Protein AF-A0A5D0I8P6-F1 (afdb_monomer_lite)

InterPro domains:
  IPR019062 Restriction endonuclease, type II, HpaII [PF09561] (1-98)

Radius of gyration: 14.67 Å; chains: 1; bounding box: 32×38×34 Å

Sequence (98 aa):
WSEIYALFKLLGDKQLFLGNKDIEKLEGLVYPIIKILRSENNGNFEYSIQDEIILISGNEEILKIPISEFKDKALFLLNAIKKNKERTFSIPEIEDFM

Organism: NCBI:txid1912246

Secondary structure (DSSP, 8-state):
-HHHHHHHHHHHH-EEEEE-TTS-EEEEEEEE--EEEEEETTEEEEEEEETTEEEEESSSS-EEEEHHHHHHHHHHHHHHHHH--SSS---HHHHTT-

Foldseek 3Di:
DVVLLVVLVCLLVQKDFDADPVRDTDPPDIDGHQWDWDDDPVWIWIWGDDPQWTWIDTDPDIDIDGSVVSVVVSVVVVVVVVPDPDPDDDDVVSVVVD

pLDDT: mean 93.29, std 5.12, range [70.38, 98.44]

Structure (mmCIF, N/CA/C/O backbone):
data_AF-A0A5D0I8P6-F1
#
_entry.id   AF-A0A5D0I8P6-F1
#
loop_
_atom_site.group_PDB
_atom_site.id
_atom_site.type_symbol
_atom_site.label_atom_id
_atom_site.label_alt_id
_atom_site.label_comp_id
_atom_site.label_asym_id
_atom_site.label_entity_id
_atom_site.label_seq_id
_atom_site.pdbx_PDB_ins_code
_atom_site.Cartn_x
_atom_site.Cartn_y
_atom_site.Cartn_z
_atom_site.occupancy
_atom_site.B_iso_or_equiv
_atom_site.auth_seq_id
_atom_site.auth_comp_id
_atom_site.auth_asym_id
_atom_site.auth_atom_id
_atom_site.pdbx_PDB_model_num
ATOM 1 N N . TRP A 1 1 ? 12.364 0.585 -4.770 1.00 94.31 1 TRP A N 1
ATOM 2 C CA . TRP A 1 1 ? 11.016 0.562 -5.383 1.00 94.31 1 TRP A CA 1
ATOM 3 C C . TRP A 1 1 ? 10.154 -0.619 -4.971 1.00 94.31 1 TRP A C 1
ATOM 5 O O . TRP A 1 1 ? 9.013 -0.379 -4.602 1.00 94.31 1 TRP A O 1
ATOM 15 N N . SER A 1 2 ? 10.645 -1.863 -5.003 1.00 93.25 2 SER A N 1
ATOM 16 C CA . SER A 1 2 ? 9.817 -3.043 -4.691 1.00 93.25 2 SER A CA 1
ATOM 17 C C . SER A 1 2 ? 9.173 -3.012 -3.298 1.00 93.25 2 SER A C 1
ATOM 19 O O . SER A 1 2 ? 8.010 -3.375 -3.176 1.00 93.25 2 SER A O 1
ATOM 21 N N . GLU A 1 3 ? 9.882 -2.529 -2.273 1.00 94.94 3 GLU A N 1
ATOM 22 C CA . GLU A 1 3 ? 9.336 -2.393 -0.910 1.00 94.94 3 GLU A CA 1
ATOM 23 C C . GLU A 1 3 ? 8.213 -1.352 -0.830 1.00 94.94 3 GLU A C 1
ATOM 25 O O . GLU A 1 3 ? 7.153 -1.632 -0.282 1.00 94.94 3 GLU A O 1
ATOM 30 N N . ILE A 1 4 ? 8.402 -0.182 -1.452 1.00 96.75 4 ILE A N 1
ATOM 31 C CA . ILE A 1 4 ? 7.370 0.865 -1.532 1.00 96.75 4 ILE A CA 1
ATOM 32 C C . ILE A 1 4 ? 6.145 0.362 -2.302 1.00 96.75 4 ILE A C 1
ATOM 34 O O . ILE A 1 4 ? 5.012 0.556 -1.870 1.00 96.75 4 ILE A O 1
ATOM 38 N N . TYR A 1 5 ? 6.364 -0.357 -3.406 1.00 97.69 5 TYR A N 1
ATOM 39 C CA . TYR A 1 5 ? 5.282 -0.999 -4.147 1.00 97.69 5 TYR A CA 1
ATOM 40 C C . TYR A 1 5 ? 4.529 -2.012 -3.281 1.00 97.69 5 TYR A C 1
ATOM 42 O O . TYR A 1 5 ? 3.301 -1.996 -3.271 1.00 97.69 5 TYR A O 1
ATOM 50 N N . ALA A 1 6 ? 5.241 -2.864 -2.539 1.00 96.81 6 ALA A N 1
ATOM 51 C CA . ALA A 1 6 ? 4.619 -3.827 -1.638 1.00 96.81 6 ALA A CA 1
ATOM 52 C C . ALA A 1 6 ? 3.780 -3.123 -0.563 1.00 96.81 6 ALA A C 1
ATOM 54 O O . ALA A 1 6 ? 2.629 -3.502 -0.361 1.00 96.81 6 ALA A O 1
ATOM 55 N N . LEU A 1 7 ? 4.301 -2.059 0.058 1.00 97.50 7 LEU A N 1
ATOM 56 C CA . LEU A 1 7 ? 3.561 -1.256 1.031 1.00 97.50 7 LEU A CA 1
ATOM 57 C C . LEU A 1 7 ? 2.261 -0.701 0.434 1.00 97.50 7 LEU A C 1
ATOM 59 O O . LEU A 1 7 ? 1.186 -0.940 0.982 1.00 97.50 7 LEU A O 1
ATOM 63 N N . PHE A 1 8 ? 2.337 -0.011 -0.707 1.00 98.06 8 PHE A N 1
ATOM 64 C CA . PHE A 1 8 ? 1.153 0.571 -1.348 1.00 98.06 8 PHE A CA 1
ATOM 65 C C . PHE A 1 8 ? 0.155 -0.494 -1.782 1.00 98.06 8 PHE A C 1
ATOM 67 O O . PHE A 1 8 ? -1.048 -0.326 -1.598 1.00 98.06 8 PHE A O 1
ATOM 74 N N . LYS A 1 9 ? 0.644 -1.617 -2.314 1.00 97.50 9 LYS A N 1
ATOM 75 C CA . LYS A 1 9 ? -0.207 -2.722 -2.744 1.00 97.50 9 LYS A CA 1
ATOM 76 C C . LYS A 1 9 ? -0.958 -3.341 -1.566 1.00 97.50 9 LYS A C 1
ATOM 78 O O . LYS A 1 9 ? -2.158 -3.570 -1.679 1.00 97.50 9 LYS A O 1
ATOM 83 N N . LEU A 1 10 ? -0.281 -3.560 -0.439 1.00 96.75 10 LEU A N 1
ATOM 84 C CA . LEU A 1 10 ? -0.892 -4.102 0.776 1.00 96.75 10 LEU A CA 1
ATOM 85 C C . LEU A 1 10 ? -1.926 -3.136 1.375 1.00 96.75 10 LEU A C 1
ATOM 87 O O . LEU A 1 10 ? -3.029 -3.563 1.711 1.00 96.75 10 LEU A O 1
ATOM 91 N N . LEU A 1 11 ? -1.612 -1.838 1.453 1.00 97.31 11 LEU A N 1
ATOM 92 C CA . LEU A 1 11 ? -2.549 -0.816 1.939 1.00 97.31 11 LEU A CA 1
ATOM 93 C C . LEU A 1 11 ? -3.760 -0.652 1.014 1.00 97.31 11 LEU A C 1
ATOM 95 O O . LEU A 1 11 ? -4.890 -0.555 1.488 1.00 97.31 11 LEU A O 1
ATOM 99 N N . GLY A 1 12 ? -3.533 -0.670 -0.301 1.00 96.56 12 GLY A N 1
ATOM 100 C CA . GLY A 1 12 ? -4.579 -0.579 -1.314 1.00 96.56 12 GLY A CA 1
ATOM 101 C C . GLY A 1 12 ? -5.521 -1.785 -1.307 1.00 96.56 12 GLY A C 1
ATOM 102 O O . GLY A 1 12 ? -6.739 -1.628 -1.385 1.00 96.56 12 GLY A O 1
ATOM 103 N N . ASP A 1 13 ? -4.980 -2.997 -1.199 1.00 95.00 13 ASP A N 1
ATOM 104 C CA . ASP A 1 13 ? -5.778 -4.226 -1.258 1.00 95.00 13 ASP A CA 1
ATOM 105 C C . ASP A 1 13 ? -6.482 -4.554 0.059 1.00 95.00 13 ASP A C 1
ATOM 107 O O . ASP A 1 13 ? -7.502 -5.245 0.035 1.00 95.00 13 ASP A O 1
ATOM 111 N N . LYS A 1 14 ? -5.938 -4.093 1.194 1.00 94.31 14 LYS A N 1
ATOM 112 C CA . LYS A 1 14 ? -6.371 -4.431 2.563 1.00 94.31 14 LYS A CA 1
ATOM 113 C C . LYS A 1 14 ? -6.339 -5.918 2.908 1.00 94.31 14 LYS A C 1
ATOM 115 O O . LYS A 1 14 ? -6.829 -6.317 3.962 1.00 94.31 14 LYS A O 1
ATOM 120 N N . GLN A 1 15 ? -5.803 -6.756 2.035 1.00 92.50 15 GLN A N 1
ATOM 121 C CA . GLN A 1 15 ? -5.848 -8.198 2.192 1.00 92.50 15 GLN A CA 1
ATOM 122 C C . GLN A 1 15 ? -4.565 -8.834 1.675 1.00 92.50 15 GLN A C 1
ATOM 124 O O . GLN A 1 15 ? -4.017 -8.429 0.650 1.00 92.50 15 GLN A O 1
ATOM 129 N N . LEU A 1 16 ? -4.102 -9.845 2.396 1.00 92.19 16 LEU A N 1
ATOM 130 C CA . LEU A 1 16 ? -2.939 -10.639 2.057 1.00 92.19 16 LEU A CA 1
ATOM 131 C C . LEU A 1 16 ? -3.401 -12.022 1.609 1.00 92.19 16 LEU A C 1
ATOM 133 O O . LEU A 1 16 ? -4.007 -12.775 2.375 1.00 92.19 16 LEU A O 1
ATOM 137 N N . PHE A 1 17 ? -3.086 -12.356 0.364 1.00 90.31 17 PHE A N 1
ATOM 138 C CA . PHE A 1 17 ? -3.240 -13.708 -0.152 1.00 90.31 17 PHE A CA 1
ATOM 139 C C . PHE A 1 17 ? -1.967 -14.502 0.119 1.00 90.31 17 PHE A C 1
ATOM 141 O O . PHE A 1 17 ? -0.866 -14.009 -0.127 1.00 90.31 17 PHE A O 1
ATOM 148 N N . LEU A 1 18 ? -2.113 -15.728 0.617 1.00 89.06 18 LEU A N 1
ATOM 149 C CA . LEU A 1 18 ? -0.967 -16.602 0.836 1.00 89.06 18 LEU A CA 1
ATOM 150 C C . LEU A 1 18 ? -0.531 -17.274 -0.464 1.00 89.06 18 LEU A C 1
ATOM 152 O O . LEU A 1 18 ? -1.361 -17.636 -1.297 1.00 89.06 18 LEU A O 1
ATOM 156 N N . GLY A 1 19 ? 0.779 -17.467 -0.596 1.00 89.75 19 GLY A N 1
ATOM 157 C CA . GLY A 1 19 ? 1.378 -18.305 -1.625 1.00 89.75 19 GLY A CA 1
ATOM 158 C C . GLY A 1 19 ? 1.718 -19.693 -1.084 1.00 89.75 19 GLY A C 1
ATOM 159 O O . GLY A 1 19 ? 2.052 -19.837 0.094 1.00 89.75 19 GLY A O 1
ATOM 160 N N . ASN A 1 20 ? 1.655 -20.712 -1.937 1.00 89.06 20 ASN A N 1
ATOM 161 C CA . ASN A 1 20 ? 2.255 -22.016 -1.6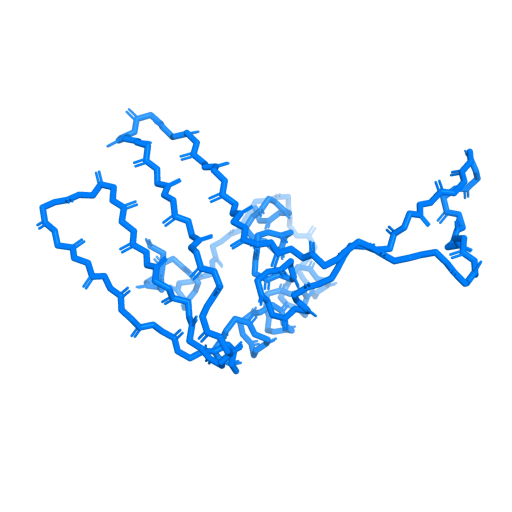63 1.00 89.06 20 ASN A CA 1
ATOM 162 C C . ASN A 1 20 ? 3.778 -21.986 -1.941 1.00 89.06 20 ASN A C 1
ATOM 164 O O . ASN A 1 20 ? 4.351 -20.951 -2.287 1.00 89.06 20 ASN A O 1
ATOM 168 N N . LYS A 1 21 ? 4.447 -23.137 -1.799 1.00 92.62 21 LYS A N 1
ATOM 169 C CA . LYS A 1 21 ? 5.893 -23.287 -2.065 1.00 92.62 21 LYS A CA 1
ATOM 170 C C . LYS A 1 21 ? 6.306 -22.933 -3.505 1.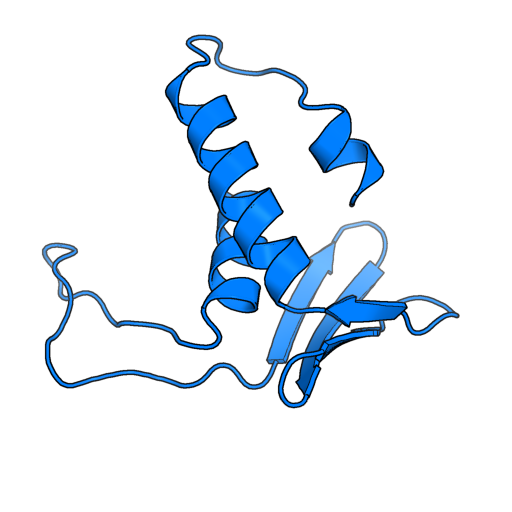00 92.62 21 LYS A C 1
ATOM 172 O O . LYS A 1 21 ? 7.472 -22.638 -3.738 1.00 92.62 21 LYS A O 1
ATOM 177 N N . ASP A 1 22 ? 5.358 -22.965 -4.437 1.00 94.50 22 ASP A N 1
ATOM 178 C CA . ASP A 1 22 ? 5.543 -22.706 -5.864 1.00 94.50 22 ASP A CA 1
ATOM 179 C C . ASP A 1 22 ? 5.145 -21.255 -6.231 1.00 94.50 22 ASP A C 1
ATOM 181 O O . ASP A 1 22 ? 5.110 -20.891 -7.404 1.00 94.50 22 ASP A O 1
ATOM 185 N N . ILE A 1 23 ? 4.893 -20.398 -5.223 1.00 86.88 23 ILE A N 1
ATOM 186 C CA . ILE A 1 23 ? 4.499 -18.978 -5.357 1.00 86.88 23 ILE A CA 1
ATOM 187 C C . ILE A 1 23 ? 3.106 -18.819 -6.004 1.00 86.88 23 ILE A C 1
ATOM 189 O O . ILE A 1 23 ? 2.694 -17.737 -6.420 1.00 86.88 23 ILE A O 1
ATOM 193 N N . GLU A 1 24 ? 2.317 -19.889 -6.038 1.00 90.75 24 GLU A N 1
ATOM 194 C CA . GLU A 1 24 ? 0.935 -19.841 -6.499 1.00 90.75 24 GLU A CA 1
ATOM 195 C C . GLU A 1 24 ? 0.012 -19.433 -5.357 1.00 90.75 24 GLU A C 1
ATOM 197 O O . GLU A 1 24 ? 0.196 -19.827 -4.203 1.00 90.75 24 GLU A O 1
ATOM 202 N N . LYS A 1 25 ? -1.016 -18.656 -5.686 1.00 87.94 25 LYS A N 1
ATOM 203 C CA . LYS A 1 25 ? -2.025 -18.221 -4.727 1.00 87.94 25 LYS A CA 1
ATOM 204 C C . LYS A 1 25 ? -2.775 -19.425 -4.143 1.00 87.94 25 LYS A C 1
ATOM 206 O O . LYS A 1 25 ? -3.300 -20.252 -4.882 1.00 87.94 25 LYS A O 1
ATOM 211 N N . LEU A 1 26 ? -2.889 -19.481 -2.818 1.00 90.31 26 LEU A N 1
ATOM 212 C CA . LEU A 1 26 ? -3.773 -20.420 -2.130 1.00 90.31 26 LEU A CA 1
ATOM 213 C C . LEU A 1 26 ? -5.221 -19.927 -2.225 1.00 90.31 26 LEU A C 1
ATOM 215 O O . LEU A 1 26 ? -5.595 -18.914 -1.630 1.00 90.31 26 LEU A O 1
ATOM 219 N N . GLU A 1 27 ? -6.038 -20.645 -2.990 1.00 85.56 27 GLU A N 1
ATOM 220 C CA . GLU A 1 27 ? -7.461 -20.341 -3.134 1.00 85.56 27 GLU A CA 1
ATOM 221 C C . GLU A 1 27 ? -8.220 -20.531 -1.813 1.00 85.56 27 GLU A C 1
ATOM 223 O O . GLU A 1 27 ? -7.952 -21.446 -1.035 1.00 85.56 27 GLU A O 1
ATOM 228 N N . GLY A 1 28 ? -9.183 -19.644 -1.555 1.00 84.06 28 GLY A N 1
ATOM 229 C CA . GLY A 1 28 ? -10.044 -19.703 -0.369 1.00 84.06 28 GLY A CA 1
ATOM 230 C C . GLY A 1 28 ? -9.410 -19.247 0.953 1.00 84.06 28 GLY A C 1
ATOM 231 O O . GLY A 1 28 ? -10.111 -19.241 1.963 1.00 84.06 28 GLY A O 1
ATOM 232 N N . LEU A 1 29 ? -8.136 -18.829 0.970 1.00 86.69 29 LEU A N 1
ATOM 233 C CA . LEU A 1 29 ? -7.461 -18.330 2.174 1.00 86.69 29 LEU A CA 1
ATOM 234 C C . LEU A 1 29 ? -6.968 -16.888 1.991 1.00 86.69 29 LEU A C 1
ATOM 236 O O . LEU A 1 29 ? -6.146 -16.592 1.122 1.00 86.69 29 LEU A O 1
ATOM 240 N N . VAL A 1 30 ? -7.469 -15.983 2.832 1.00 89.31 30 VAL A N 1
ATOM 241 C CA . VAL A 1 30 ? -7.137 -14.555 2.795 1.00 89.31 30 VAL A CA 1
ATOM 242 C C . VAL A 1 30 ? -7.054 -13.986 4.207 1.00 89.31 30 VAL A C 1
ATOM 244 O O . VAL A 1 30 ? -7.916 -14.262 5.043 1.00 89.31 30 VAL A O 1
ATOM 247 N N . TYR A 1 31 ? -6.026 -13.180 4.470 1.00 92.56 31 TYR A N 1
ATOM 248 C CA . TYR A 1 31 ? -5.889 -12.452 5.728 1.00 92.56 31 TYR A CA 1
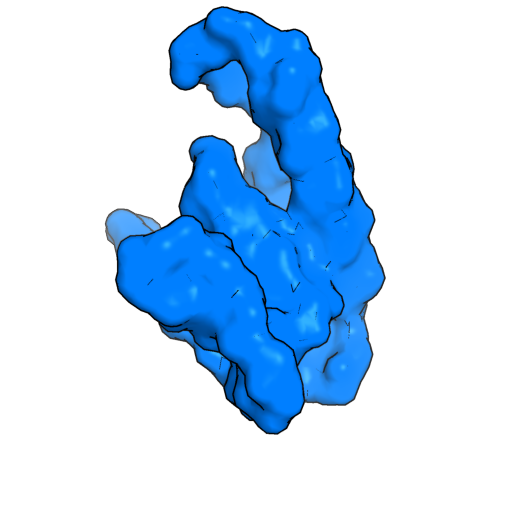ATOM 249 C C . TYR A 1 31 ? -6.209 -10.973 5.525 1.00 92.56 31 TYR A C 1
ATOM 251 O O . TYR A 1 31 ? -5.506 -10.312 4.760 1.00 92.56 31 TYR A O 1
ATOM 259 N N . PRO A 1 32 ? -7.227 -10.419 6.203 1.00 93.56 32 PRO A N 1
ATOM 260 C CA . PRO A 1 32 ? -7.420 -8.979 6.219 1.00 93.56 32 PRO A CA 1
ATOM 261 C C . PRO A 1 32 ? -6.250 -8.312 6.949 1.00 93.56 32 PRO A C 1
ATOM 263 O O . PRO A 1 32 ? -5.785 -8.784 7.989 1.00 93.56 32 PRO A O 1
ATOM 266 N N . ILE A 1 33 ? -5.776 -7.201 6.401 1.00 95.06 33 ILE A N 1
ATOM 267 C CA . ILE A 1 33 ? -4.712 -6.396 6.988 1.00 95.06 33 ILE A CA 1
ATOM 268 C C . ILE A 1 33 ? -5.373 -5.356 7.887 1.00 95.06 33 ILE A C 1
ATOM 270 O O . ILE A 1 33 ? -6.226 -4.590 7.452 1.00 95.06 33 ILE A O 1
ATOM 274 N N . ILE A 1 34 ? -4.971 -5.343 9.154 1.00 94.62 34 ILE A N 1
ATOM 275 C CA . ILE A 1 34 ? -5.426 -4.368 10.158 1.00 94.62 34 ILE A CA 1
ATOM 276 C C . ILE A 1 34 ? -4.432 -3.216 10.315 1.00 94.62 34 ILE A C 1
ATOM 278 O O . ILE A 1 34 ? -4.824 -2.060 10.474 1.00 94.62 34 ILE A O 1
ATOM 282 N N . LYS A 1 35 ? -3.134 -3.526 10.262 1.00 95.38 35 LYS A N 1
ATOM 283 C CA . LYS A 1 35 ? -2.050 -2.563 10.432 1.00 95.38 35 LYS A CA 1
ATOM 284 C C . LYS A 1 35 ? -0.778 -3.062 9.750 1.00 95.38 35 LYS A C 1
ATOM 286 O O . LYS A 1 35 ? -0.529 -4.267 9.731 1.00 95.38 35 LYS A O 1
ATOM 291 N N . ILE A 1 36 ? 0.037 -2.137 9.253 1.00 96.62 36 ILE A N 1
ATOM 292 C CA . ILE A 1 36 ? 1.419 -2.384 8.829 1.00 96.62 36 ILE A CA 1
ATOM 293 C C . ILE A 1 36 ? 2.353 -1.568 9.723 1.00 96.62 36 ILE A C 1
ATOM 295 O O . ILE A 1 36 ? 2.137 -0.374 9.920 1.00 96.62 36 ILE A O 1
ATOM 299 N N . LEU A 1 37 ? 3.380 -2.223 10.263 1.00 95.81 37 LEU A N 1
ATOM 300 C CA . LEU A 1 37 ? 4.451 -1.593 11.031 1.00 95.81 37 LEU A CA 1
ATOM 301 C C . LEU A 1 37 ? 5.687 -1.504 10.142 1.00 95.81 37 LEU A C 1
ATOM 303 O O . LEU A 1 37 ? 6.085 -2.505 9.544 1.00 95.81 37 LEU A O 1
ATOM 307 N N . ARG A 1 38 ? 6.284 -0.320 10.051 1.00 94.06 38 ARG A N 1
ATOM 308 C CA . ARG A 1 38 ? 7.461 -0.069 9.222 1.00 94.06 38 ARG A CA 1
ATOM 309 C C . ARG A 1 38 ? 8.508 0.682 10.031 1.00 94.06 38 ARG A C 1
ATOM 311 O O . ARG A 1 38 ? 8.244 1.777 10.512 1.00 94.06 38 ARG A O 1
ATOM 318 N N . SER A 1 39 ? 9.693 0.102 10.151 1.00 92.62 39 SER A N 1
ATOM 319 C CA . SER A 1 39 ? 10.840 0.730 10.804 1.00 92.62 39 SER A CA 1
ATOM 320 C C . SER A 1 39 ? 11.828 1.191 9.748 1.00 92.62 39 SER A C 1
ATOM 322 O O . SER A 1 39 ? 12.298 0.390 8.945 1.00 92.62 39 SER A O 1
ATOM 324 N N . GLU A 1 40 ? 12.136 2.477 9.765 1.00 87.62 40 GLU A N 1
ATOM 325 C CA . GLU A 1 40 ? 13.109 3.123 8.893 1.00 87.62 40 GLU A CA 1
ATOM 326 C C . GLU A 1 40 ? 14.215 3.756 9.738 1.00 87.62 40 GLU A C 1
ATOM 328 O O . GLU A 1 40 ? 14.058 3.968 10.943 1.00 87.62 40 GLU A O 1
ATOM 333 N N . ASN A 1 41 ? 15.325 4.133 9.099 1.00 86.75 41 ASN A N 1
ATOM 334 C CA . ASN A 1 41 ? 16.416 4.837 9.787 1.00 86.75 41 ASN A CA 1
ATOM 335 C C . ASN A 1 41 ? 15.943 6.124 10.487 1.00 86.75 41 ASN A C 1
ATOM 337 O O . ASN A 1 41 ? 16.508 6.512 11.506 1.00 86.75 41 ASN A O 1
ATOM 341 N N . ASN A 1 42 ? 14.904 6.768 9.948 1.00 83.81 42 ASN A N 1
ATOM 342 C CA . ASN A 1 42 ? 14.399 8.053 10.426 1.00 83.81 42 ASN A CA 1
ATOM 343 C C . ASN A 1 42 ? 13.185 7.927 11.360 1.00 83.81 42 ASN A C 1
ATOM 345 O O . ASN A 1 42 ? 12.635 8.950 11.757 1.00 83.81 42 ASN A O 1
ATOM 349 N N . GLY A 1 43 ? 12.749 6.712 11.708 1.00 87.75 43 GLY A N 1
ATOM 350 C CA . GLY A 1 43 ? 11.626 6.525 12.625 1.00 87.75 43 GLY A CA 1
ATOM 351 C C . GLY A 1 43 ? 10.813 5.259 12.384 1.00 87.75 43 GLY A C 1
ATOM 352 O O . GLY A 1 43 ? 11.035 4.506 11.437 1.00 87.75 43 GLY A O 1
ATOM 353 N N . ASN A 1 44 ? 9.845 5.038 13.271 1.00 93.19 44 ASN A N 1
ATOM 354 C CA . ASN A 1 44 ? 8.885 3.948 13.172 1.00 93.19 44 ASN A CA 1
ATOM 355 C C . ASN A 1 44 ? 7.533 4.511 12.749 1.00 93.19 44 ASN A C 1
ATOM 357 O O . ASN A 1 44 ? 7.013 5.416 13.395 1.00 93.19 44 ASN A O 1
ATOM 361 N N . PHE A 1 45 ? 6.958 3.936 11.702 1.00 94.31 45 PHE A N 1
ATOM 362 C CA . PHE A 1 45 ? 5.669 4.316 11.152 1.00 94.31 45 PHE A CA 1
ATOM 363 C C . PHE A 1 45 ? 4.669 3.174 11.308 1.00 94.31 45 PHE A C 1
ATOM 365 O O . PHE A 1 45 ? 4.977 2.000 11.089 1.00 94.31 45 PHE A O 1
ATOM 372 N N . GLU A 1 46 ? 3.441 3.533 11.643 1.00 96.25 46 GLU A N 1
ATOM 373 C CA . GLU A 1 46 ? 2.299 2.641 11.695 1.00 96.25 46 GLU A CA 1
ATOM 374 C C . GLU A 1 46 ? 1.252 3.102 10.689 1.00 96.25 46 GLU A C 1
ATOM 376 O O . GLU A 1 46 ? 0.828 4.256 10.711 1.00 96.25 46 GLU A O 1
ATOM 381 N N . TYR A 1 47 ? 0.799 2.178 9.848 1.00 96.94 47 TYR A N 1
ATOM 382 C CA . TYR A 1 47 ? -0.267 2.400 8.879 1.00 96.94 47 TYR A CA 1
ATOM 383 C C . TYR A 1 47 ? -1.473 1.567 9.304 1.00 96.94 47 TYR A C 1
ATOM 385 O O . TYR A 1 47 ? -1.467 0.345 9.145 1.00 96.94 47 TYR A O 1
ATOM 393 N N . SER A 1 48 ? -2.487 2.204 9.884 1.00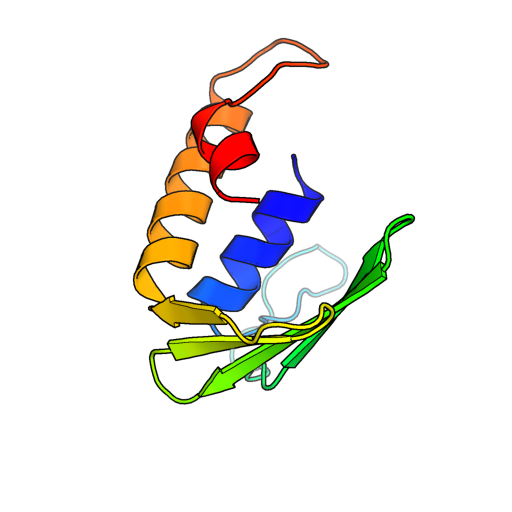 96.88 48 SER A N 1
ATOM 394 C CA . SER A 1 48 ? -3.700 1.541 10.378 1.00 96.88 48 SER A CA 1
ATOM 395 C C . SER A 1 48 ? -4.845 1.703 9.386 1.00 96.88 48 SER A C 1
ATOM 397 O O . SER A 1 48 ? -5.145 2.822 8.970 1.00 96.88 48 SER A O 1
ATOM 399 N N . ILE A 1 49 ? -5.506 0.603 9.031 1.00 95.69 49 ILE A N 1
ATOM 400 C CA . ILE A 1 49 ? -6.642 0.616 8.101 1.00 95.69 49 ILE A CA 1
ATOM 401 C C . ILE A 1 49 ? -7.933 0.873 8.890 1.00 95.69 49 ILE A C 1
ATOM 403 O O . ILE A 1 49 ? -8.285 0.099 9.780 1.00 95.69 49 ILE A O 1
ATOM 407 N N . GLN A 1 50 ? -8.639 1.954 8.557 1.00 93.44 50 GLN A N 1
ATOM 408 C CA . GLN A 1 50 ? -9.959 2.309 9.087 1.00 93.44 50 GLN A CA 1
ATOM 409 C C . GLN A 1 50 ? -10.929 2.520 7.921 1.00 93.44 50 GLN A C 1
ATOM 411 O O . GLN A 1 50 ? -10.950 3.578 7.294 1.00 93.44 50 GLN A O 1
ATOM 416 N N . ASP A 1 51 ? -11.719 1.490 7.616 1.00 90.06 51 ASP A N 1
ATOM 417 C CA . ASP A 1 51 ? -12.651 1.440 6.484 1.00 90.06 51 ASP A CA 1
ATOM 418 C C . ASP A 1 51 ? -11.985 1.721 5.121 1.00 90.06 51 ASP A C 1
ATOM 420 O O . ASP A 1 51 ? -11.362 0.832 4.527 1.00 90.06 51 ASP A O 1
ATOM 424 N N . GLU A 1 52 ? -12.129 2.950 4.621 1.00 94.38 52 GLU A N 1
ATOM 425 C CA . GLU A 1 52 ? -11.572 3.444 3.353 1.00 94.38 52 GLU A CA 1
ATOM 426 C C . GLU A 1 52 ? -10.460 4.489 3.557 1.00 94.38 52 GLU A C 1
ATOM 428 O O . GLU A 1 52 ? -10.026 5.137 2.603 1.00 94.38 52 GLU A O 1
ATOM 433 N N . ILE A 1 53 ? -9.973 4.647 4.791 1.00 96.31 53 ILE A N 1
ATOM 434 C CA . ILE A 1 53 ? -8.920 5.593 5.172 1.00 96.31 53 ILE A CA 1
ATOM 435 C C . ILE A 1 53 ? -7.758 4.836 5.825 1.00 96.31 53 ILE A C 1
ATOM 437 O O . ILE A 1 53 ? -7.948 3.968 6.675 1.00 96.31 53 ILE A O 1
ATOM 441 N N . ILE A 1 54 ? -6.534 5.200 5.455 1.00 96.62 54 ILE A N 1
ATOM 442 C CA . ILE A 1 54 ? -5.307 4.816 6.149 1.00 96.62 54 ILE A CA 1
ATOM 443 C C . ILE A 1 54 ? -4.922 5.941 7.106 1.00 96.62 54 ILE A C 1
ATOM 445 O O . ILE A 1 54 ? -4.726 7.083 6.682 1.00 96.62 54 ILE A O 1
ATOM 449 N N . LEU A 1 55 ? -4.796 5.611 8.389 1.00 96.81 55 LEU A N 1
ATOM 450 C CA . LEU A 1 55 ? -4.159 6.474 9.377 1.00 96.81 55 LEU A CA 1
ATOM 451 C C . LEU A 1 55 ? -2.669 6.163 9.434 1.00 96.81 55 LEU A C 1
ATOM 453 O O . LEU A 1 55 ? -2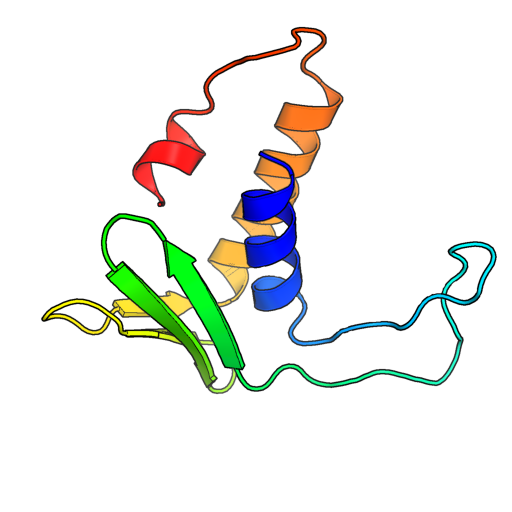.300 5.012 9.671 1.00 96.81 55 LEU A O 1
ATOM 457 N N . ILE A 1 56 ? -1.834 7.182 9.264 1.00 95.31 56 ILE A N 1
ATOM 458 C CA . ILE A 1 56 ? -0.381 7.060 9.373 1.00 95.31 56 ILE A CA 1
ATOM 459 C C . ILE A 1 56 ? 0.070 7.812 10.618 1.00 95.31 56 ILE A C 1
ATOM 461 O O . ILE A 1 56 ? -0.213 9.001 10.756 1.00 95.31 56 ILE A O 1
ATOM 465 N N . SER A 1 57 ? 0.764 7.119 11.512 1.00 92.56 57 SER A N 1
ATOM 466 C CA . SER A 1 57 ? 1.350 7.683 12.733 1.00 92.56 57 SER A CA 1
ATOM 467 C C . SER A 1 57 ? 2.806 7.252 12.866 1.00 92.56 57 SER A C 1
ATOM 469 O O . SER A 1 57 ? 3.157 6.167 12.419 1.00 92.56 57 SER A O 1
ATOM 471 N N . GLY A 1 58 ? 3.655 8.069 13.484 1.00 82.94 58 GLY A N 1
ATOM 472 C CA . GLY A 1 58 ? 5.093 7.781 13.607 1.00 82.94 58 GLY A CA 1
ATOM 473 C C . GLY A 1 58 ? 5.952 9.027 13.814 1.00 82.94 58 GLY A C 1
ATOM 474 O O . GLY A 1 58 ? 7.021 8.946 14.409 1.00 82.94 58 GLY A O 1
ATOM 475 N N . ASN A 1 59 ? 5.421 10.180 13.403 1.00 70.38 59 ASN A N 1
ATOM 476 C CA . ASN A 1 59 ? 5.942 11.512 13.703 1.00 70.38 59 ASN A CA 1
ATOM 477 C C . ASN A 1 59 ? 4.968 12.261 14.640 1.00 70.38 59 ASN A C 1
ATOM 479 O O . ASN A 1 59 ? 4.030 11.663 15.170 1.00 70.38 59 ASN A O 1
ATOM 483 N N . GLU A 1 60 ? 5.178 13.566 14.839 1.00 73.00 60 GLU A N 1
ATOM 484 C CA . GLU A 1 60 ? 4.311 14.421 15.671 1.00 73.00 60 GLU A CA 1
ATOM 485 C C . GLU A 1 60 ? 2.876 14.562 15.121 1.00 73.00 60 GLU A C 1
ATOM 487 O O . GLU A 1 60 ? 1.951 14.842 15.883 1.00 73.00 60 GLU A O 1
ATOM 492 N N . GLU A 1 61 ? 2.665 14.317 13.822 1.00 84.38 61 GLU A N 1
ATOM 493 C CA . GLU A 1 61 ? 1.366 14.451 13.155 1.00 84.38 61 GLU A CA 1
ATOM 494 C C . GLU A 1 61 ? 0.790 13.111 12.673 1.00 84.38 61 GLU A C 1
ATOM 496 O O . GLU A 1 61 ? 1.511 12.196 12.267 1.00 84.38 61 GLU A O 1
ATOM 501 N N . ILE A 1 62 ? -0.546 13.018 12.693 1.00 92.00 62 ILE A N 1
ATOM 502 C CA . ILE A 1 62 ? -1.309 11.887 12.154 1.00 92.00 62 ILE A CA 1
ATOM 503 C C . ILE A 1 62 ? -1.860 12.276 10.785 1.00 92.00 62 ILE A C 1
ATOM 505 O O . ILE A 1 62 ? -2.682 13.190 10.679 1.00 92.00 62 ILE A O 1
ATOM 509 N N . LEU A 1 63 ? -1.477 11.529 9.753 1.00 94.25 63 LEU A N 1
ATOM 510 C CA . LEU A 1 63 ? -1.998 11.711 8.400 1.00 94.25 63 LEU A CA 1
ATOM 511 C C . LEU A 1 63 ? -3.185 10.782 8.147 1.00 94.25 63 LEU A C 1
ATOM 513 O O . LEU A 1 63 ? -3.240 9.660 8.656 1.00 94.25 63 LEU A O 1
ATOM 517 N N . LYS A 1 64 ? -4.134 11.252 7.335 1.00 96.25 64 LYS A N 1
ATOM 518 C CA . LYS A 1 64 ? -5.302 10.483 6.890 1.00 96.25 64 LYS A CA 1
ATOM 519 C C . LYS A 1 64 ? -5.348 10.492 5.374 1.00 96.25 64 LYS A C 1
ATOM 521 O O . LYS A 1 64 ? -5.571 11.543 4.781 1.00 96.25 64 LYS A O 1
ATOM 526 N N . ILE A 1 65 ? -5.146 9.335 4.760 1.00 96.88 65 ILE A N 1
ATOM 527 C CA . ILE A 1 65 ? -5.075 9.210 3.302 1.00 96.88 65 ILE A CA 1
ATOM 528 C C . ILE A 1 65 ? -6.093 8.158 2.851 1.00 96.88 65 ILE A C 1
ATOM 530 O O . ILE A 1 65 ? -6.141 7.081 3.447 1.00 96.88 65 ILE A O 1
ATOM 534 N N . PRO A 1 66 ? -6.929 8.429 1.836 1.00 97.75 66 PRO A N 1
ATOM 535 C CA . PRO A 1 66 ? -7.881 7.442 1.348 1.00 97.75 66 PRO A CA 1
ATOM 536 C C . PRO A 1 66 ? -7.163 6.262 0.683 1.00 97.75 66 PRO A C 1
ATOM 538 O O . PRO A 1 66 ? -6.123 6.408 0.043 1.00 97.75 66 PRO A O 1
ATOM 541 N N . ILE A 1 67 ? -7.748 5.072 0.792 1.00 96.75 67 ILE A N 1
ATOM 542 C CA . ILE A 1 67 ? -7.171 3.833 0.247 1.00 96.75 67 ILE A CA 1
ATOM 543 C C . ILE A 1 67 ? -6.998 3.890 -1.277 1.00 96.75 67 ILE A C 1
ATOM 545 O O . ILE A 1 67 ? -6.086 3.261 -1.818 1.00 96.75 67 ILE A O 1
ATOM 549 N N . SER A 1 68 ? -7.847 4.650 -1.975 1.00 97.75 68 SER A N 1
ATOM 550 C CA . SER A 1 68 ? -7.745 4.857 -3.424 1.00 97.75 68 SER A CA 1
ATOM 551 C C . SER A 1 68 ? -6.382 5.407 -3.843 1.00 97.75 68 SER A C 1
ATOM 553 O O . SER A 1 68 ? -5.822 4.910 -4.812 1.00 97.75 68 SER A O 1
ATOM 555 N N . GLU A 1 69 ? -5.797 6.324 -3.069 1.00 98.19 69 GLU A N 1
ATOM 556 C CA . GLU A 1 69 ? -4.473 6.891 -3.367 1.00 98.19 69 GLU A CA 1
ATOM 557 C C . GLU A 1 69 ? -3.399 5.799 -3.382 1.00 98.19 69 GLU A C 1
ATOM 559 O O . GLU A 1 69 ? -2.607 5.707 -4.315 1.00 98.19 69 GLU A O 1
ATOM 564 N N . PHE A 1 70 ? -3.416 4.880 -2.413 1.00 97.94 70 PHE A N 1
ATOM 565 C CA . PHE A 1 70 ? -2.468 3.762 -2.395 1.00 97.94 70 PHE A CA 1
ATOM 566 C C . PHE A 1 70 ? -2.676 2.796 -3.564 1.00 97.94 70 PHE A C 1
ATOM 568 O O . PHE A 1 70 ? -1.696 2.288 -4.112 1.00 97.94 70 PHE A O 1
ATOM 575 N N . LYS A 1 71 ? -3.925 2.556 -3.986 1.00 97.56 71 LYS A N 1
ATOM 576 C CA . LYS A 1 71 ? -4.216 1.737 -5.177 1.00 97.56 71 LYS A CA 1
ATOM 577 C C . LYS A 1 71 ? -3.654 2.385 -6.442 1.00 97.56 71 LYS A C 1
ATOM 579 O O . LYS A 1 71 ? -2.982 1.706 -7.225 1.00 97.56 71 LYS A O 1
ATOM 584 N N . ASP A 1 72 ? -3.886 3.682 -6.609 1.00 98.31 72 ASP A N 1
ATOM 585 C CA . ASP A 1 72 ? -3.459 4.441 -7.783 1.00 98.31 72 ASP A CA 1
ATOM 586 C C . ASP A 1 72 ? -1.930 4.542 -7.841 1.00 98.31 72 ASP A C 1
ATOM 588 O O . ASP A 1 72 ? -1.319 4.200 -8.862 1.00 98.31 72 ASP A O 1
ATOM 592 N N . LYS A 1 73 ? -1.285 4.880 -6.717 1.00 98.44 73 LYS A N 1
ATOM 593 C CA . LYS A 1 73 ? 0.180 4.929 -6.604 1.00 98.44 73 LYS A CA 1
ATOM 594 C C . LYS A 1 73 ? 0.823 3.554 -6.769 1.00 98.44 73 LYS A C 1
ATOM 596 O O . LYS A 1 73 ? 1.866 3.461 -7.415 1.00 98.44 73 LYS A O 1
ATOM 601 N N . ALA A 1 74 ? 0.211 2.472 -6.277 1.00 98.31 74 ALA A N 1
ATOM 602 C CA . ALA A 1 74 ? 0.708 1.111 -6.507 1.00 98.31 74 ALA A CA 1
ATOM 603 C C . ALA A 1 74 ? 0.699 0.746 -7.999 1.00 98.31 74 ALA A C 1
ATOM 605 O O . ALA A 1 74 ? 1.690 0.217 -8.512 1.00 98.31 74 ALA A O 1
ATOM 606 N N . LEU A 1 75 ? -0.397 1.039 -8.707 1.00 98.25 75 LEU A N 1
ATOM 607 C CA . LEU A 1 75 ? -0.509 0.774 -10.142 1.00 98.25 75 LEU A CA 1
ATOM 608 C C . LEU A 1 75 ? 0.484 1.619 -10.947 1.00 98.25 75 LEU A C 1
ATOM 610 O O . LEU A 1 75 ? 1.176 1.094 -11.826 1.00 98.25 75 LEU A O 1
ATOM 614 N N . PHE A 1 76 ? 0.577 2.912 -10.637 1.00 98.31 76 PHE A N 1
ATOM 615 C CA . PHE A 1 76 ? 1.536 3.820 -11.257 1.00 98.31 76 PHE A CA 1
ATOM 616 C C . PHE A 1 76 ? 2.977 3.329 -11.066 1.00 98.31 76 PHE A C 1
ATOM 618 O O . PHE A 1 76 ? 3.703 3.142 -12.046 1.00 98.31 76 PHE A O 1
ATOM 625 N N . LEU A 1 77 ? 3.364 3.030 -9.823 1.00 98.19 77 LEU A N 1
ATOM 626 C CA . LEU A 1 77 ? 4.702 2.562 -9.476 1.00 98.19 77 LEU A CA 1
ATOM 627 C C . LEU A 1 77 ? 5.036 1.233 -10.162 1.00 98.19 77 LEU A C 1
ATOM 629 O O . LEU A 1 77 ? 6.119 1.092 -10.728 1.00 98.19 77 LEU A O 1
ATOM 633 N N . LEU A 1 78 ? 4.105 0.275 -10.193 1.00 97.50 78 LEU A N 1
ATOM 634 C CA . LEU A 1 78 ? 4.308 -0.992 -10.901 1.00 97.50 78 LEU A CA 1
ATOM 635 C C . LEU A 1 78 ? 4.591 -0.773 -12.389 1.00 97.50 78 LEU A C 1
ATOM 637 O O . LEU A 1 78 ? 5.479 -1.410 -12.958 1.00 97.50 78 LEU A O 1
ATOM 641 N N . ASN A 1 79 ? 3.838 0.125 -13.022 1.00 97.25 79 ASN A N 1
ATOM 642 C CA . ASN A 1 79 ? 4.023 0.454 -14.429 1.00 97.25 79 ASN A CA 1
ATOM 643 C C . ASN A 1 79 ? 5.369 1.143 -14.674 1.00 97.25 79 ASN A C 1
ATOM 645 O O . ASN A 1 79 ? 6.037 0.813 -15.654 1.00 97.25 79 ASN A O 1
ATOM 649 N N . ALA A 1 80 ? 5.788 2.051 -13.791 1.00 96.50 80 ALA A N 1
ATOM 650 C CA . ALA A 1 80 ? 7.100 2.686 -13.862 1.00 96.50 80 ALA A CA 1
ATOM 651 C C . ALA A 1 80 ? 8.235 1.652 -13.737 1.00 96.50 80 ALA A C 1
ATOM 653 O O . ALA A 1 80 ? 9.122 1.619 -14.590 1.00 96.50 80 ALA A O 1
ATOM 654 N N . ILE A 1 81 ? 8.152 0.743 -12.755 1.00 95.25 81 ILE A N 1
ATOM 655 C CA . ILE A 1 8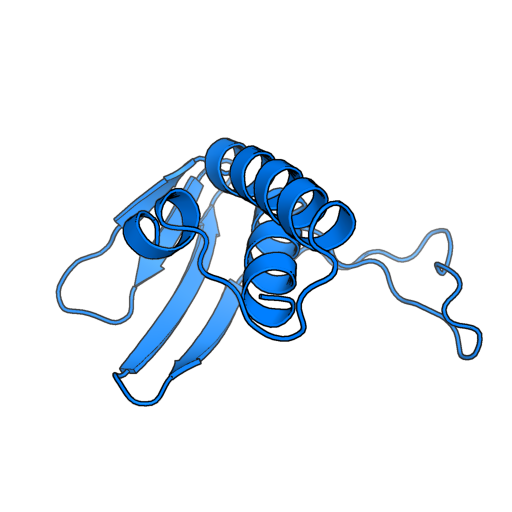1 ? 9.123 -0.348 -12.555 1.00 95.25 81 ILE A CA 1
ATOM 656 C C . ILE A 1 81 ? 9.205 -1.256 -13.783 1.00 95.25 81 ILE A C 1
ATOM 658 O O . ILE A 1 81 ? 10.299 -1.580 -14.229 1.00 95.25 81 ILE A O 1
ATOM 662 N N . LYS A 1 82 ? 8.066 -1.659 -14.356 1.00 94.56 82 LYS A N 1
ATOM 663 C CA . LYS A 1 82 ? 8.039 -2.553 -15.527 1.00 94.56 82 LYS A CA 1
ATOM 664 C C . LYS A 1 82 ? 8.566 -1.901 -16.805 1.00 94.56 82 LYS A C 1
ATOM 666 O O . LYS A 1 82 ? 9.079 -2.602 -17.673 1.00 94.56 82 LYS A O 1
ATOM 671 N N . LYS A 1 83 ? 8.374 -0.589 -16.964 1.00 95.12 83 LYS A N 1
ATOM 672 C CA . LYS A 1 83 ? 8.813 0.153 -18.155 1.00 95.12 83 LYS A CA 1
ATOM 673 C C . LYS A 1 83 ? 10.299 0.487 -18.111 1.00 95.12 83 LYS A C 1
ATOM 675 O O . LYS A 1 83 ? 10.928 0.542 -19.168 1.00 95.12 83 LYS A O 1
ATOM 680 N N . ASN A 1 84 ? 10.846 0.732 -16.923 1.00 90.62 84 ASN A N 1
ATOM 681 C CA . ASN A 1 84 ? 12.244 1.102 -16.787 1.00 90.62 84 ASN A CA 1
ATOM 682 C C . ASN A 1 84 ? 13.163 -0.127 -16.926 1.00 90.62 84 ASN A C 1
ATOM 684 O O . ASN A 1 84 ? 12.887 -1.195 -16.386 1.00 90.62 84 ASN A O 1
ATOM 688 N N . LYS A 1 85 ? 14.252 0.024 -17.685 1.00 86.38 85 LYS A N 1
ATOM 689 C CA . LYS A 1 85 ? 15.271 -1.015 -17.918 1.00 86.38 85 LYS A CA 1
ATOM 690 C C . LYS A 1 85 ? 16.563 -0.756 -17.139 1.00 86.38 85 LYS A C 1
ATOM 692 O O . LYS A 1 85 ? 17.464 -1.594 -17.155 1.00 86.38 85 LYS A O 1
ATOM 697 N N . GLU A 1 86 ? 16.674 0.402 -16.498 1.00 91.38 86 GLU A N 1
ATOM 698 C CA . GLU A 1 86 ? 17.817 0.784 -15.681 1.00 91.38 86 GLU A CA 1
ATOM 699 C C . GLU A 1 86 ? 17.763 0.101 -14.313 1.00 91.38 86 GLU A C 1
ATOM 701 O O . GLU A 1 86 ? 16.694 -0.185 -13.773 1.00 91.38 86 GLU A O 1
ATOM 706 N N . ARG A 1 87 ? 18.940 -0.158 -13.732 1.00 82.00 87 ARG A N 1
ATOM 707 C CA . ARG A 1 87 ? 19.042 -0.791 -12.407 1.00 82.00 87 ARG A CA 1
ATOM 708 C C . ARG A 1 87 ? 18.578 0.132 -11.279 1.00 82.00 87 ARG A C 1
ATOM 710 O O . ARG A 1 87 ? 18.000 -0.348 -10.310 1.00 82.00 87 ARG A O 1
ATOM 717 N N . THR A 1 88 ? 18.826 1.431 -11.420 1.00 90.31 88 THR A N 1
ATOM 718 C CA . THR A 1 88 ? 18.492 2.462 -10.435 1.00 90.31 88 THR A CA 1
ATOM 719 C C . THR A 1 88 ? 17.942 3.662 -11.180 1.00 90.31 88 THR A C 1
ATOM 721 O O . THR A 1 88 ? 18.553 4.102 -12.146 1.00 90.31 88 THR A O 1
ATOM 724 N N . PHE A 1 89 ? 16.803 4.178 -10.733 1.00 94.94 89 PHE A N 1
ATOM 725 C CA . PHE A 1 89 ? 16.140 5.333 -11.327 1.00 94.94 89 PHE A CA 1
ATOM 726 C C . PHE A 1 89 ? 15.231 5.995 -10.290 1.00 94.94 89 PHE A C 1
ATOM 728 O O . PHE A 1 89 ? 14.796 5.331 -9.345 1.00 94.94 89 PHE A O 1
ATOM 735 N N . SER A 1 90 ? 14.928 7.273 -10.494 1.00 95.00 90 SER A N 1
ATOM 736 C CA . SER A 1 90 ? 14.024 8.048 -9.641 1.00 95.00 90 SER A CA 1
ATOM 737 C C . SER A 1 90 ? 12.601 8.057 -10.181 1.00 95.00 90 SER A C 1
ATOM 739 O O . SER A 1 90 ? 12.374 7.964 -11.392 1.00 95.00 90 SER A O 1
ATOM 741 N N . ILE A 1 91 ? 11.642 8.192 -9.272 1.00 96.81 91 ILE A N 1
ATOM 742 C CA . ILE A 1 91 ? 10.228 8.385 -9.598 1.00 96.81 91 ILE A CA 1
ATOM 743 C C . ILE A 1 91 ? 9.731 9.537 -8.718 1.00 96.81 91 ILE A C 1
ATOM 745 O O . ILE A 1 91 ? 9.152 9.268 -7.665 1.00 96.81 91 ILE A O 1
ATOM 749 N N . PRO A 1 92 ? 9.947 10.802 -9.130 1.00 96.69 92 PRO A N 1
ATOM 750 C CA . PRO A 1 92 ? 9.695 11.970 -8.282 1.00 96.69 92 PRO A CA 1
ATOM 751 C C . PRO A 1 92 ? 8.289 11.997 -7.684 1.00 96.69 92 PRO A C 1
ATOM 753 O O . PRO A 1 92 ? 8.127 12.232 -6.503 1.00 96.69 92 PRO A O 1
ATOM 756 N N . GLU A 1 93 ? 7.269 11.609 -8.452 1.00 96.56 93 GLU A N 1
ATOM 757 C CA . GLU A 1 93 ? 5.886 11.558 -7.962 1.00 96.56 93 GLU A CA 1
ATOM 758 C C . GLU A 1 93 ? 5.675 10.593 -6.775 1.00 96.56 93 GLU A C 1
ATOM 760 O O . GLU A 1 93 ? 4.786 10.803 -5.951 1.00 96.56 93 GLU A O 1
ATOM 765 N N . ILE A 1 94 ? 6.454 9.510 -6.699 1.00 97.75 94 ILE A N 1
ATOM 766 C CA . ILE A 1 94 ? 6.403 8.564 -5.576 1.00 97.75 94 ILE A CA 1
ATOM 767 C C . ILE A 1 94 ? 7.309 9.029 -4.440 1.00 97.75 94 ILE A C 1
ATOM 769 O O . ILE A 1 94 ? 6.984 8.776 -3.288 1.00 97.75 94 ILE A O 1
ATOM 773 N N . GLU A 1 95 ? 8.417 9.698 -4.758 1.00 96.50 95 GLU A N 1
ATOM 774 C CA . GLU A 1 95 ? 9.305 10.319 -3.770 1.00 96.50 95 GLU A CA 1
ATOM 775 C C . GLU A 1 95 ? 8.568 11.431 -3.018 1.00 96.50 95 GLU A C 1
ATOM 777 O O . GLU A 1 95 ? 8.581 11.425 -1.800 1.00 96.50 95 GLU A O 1
ATOM 782 N N . ASP A 1 96 ? 7.843 12.302 -3.723 1.00 96.12 96 ASP A N 1
ATOM 783 C CA . ASP A 1 96 ? 7.070 13.406 -3.139 1.00 96.12 96 ASP A CA 1
ATOM 784 C C . ASP A 1 96 ? 5.871 12.926 -2.306 1.00 96.12 96 ASP A C 1
ATOM 786 O O . ASP A 1 96 ? 5.401 13.628 -1.413 1.00 96.12 96 ASP A O 1
ATOM 790 N N . PHE A 1 97 ? 5.332 11.746 -2.623 1.00 95.62 97 PHE A N 1
ATOM 791 C CA . PHE A 1 97 ? 4.230 11.151 -1.867 1.00 95.62 97 PHE A CA 1
ATOM 792 C C . PHE A 1 97 ? 4.696 10.466 -0.570 1.00 95.62 97 PHE A C 1
ATOM 794 O O . PHE A 1 97 ? 3.871 10.221 0.312 1.00 95.62 97 PHE A O 1
ATOM 801 N N . MET A 1 98 ? 5.981 10.109 -0.477 1.00 90.69 98 MET A N 1
ATOM 802 C CA . MET A 1 98 ? 6.579 9.350 0.628 1.00 90.69 98 MET A CA 1
ATOM 803 C C . MET A 1 98 ? 7.257 10.251 1.655 1.00 90.69 98 MET A C 1
ATOM 805 O O . MET A 1 98 ? 7.116 9.914 2.852 1.00 90.69 98 MET A O 1
#

=== Feature glossary ===
Annotated list of the representations used here:

Nearest PDB structures. The Foldseek neighbor list gives the closest experimentally determined structures in the PDB, ranked by structural alignment. TM-score near 1 means near-identical fold; near 0.3 means only rough topology match. This is how one finds what a novel AlphaFold prediction most resembles in the solved-structure universe.

Foldseek 3Di. Foldseek's 3Di representation compresses backbone geometry into a per-residue letter drawn from a learned twenty-state alphabet. It captures the tertiary interaction pattern around each residue — which residues are packed against it in space, regardless of where they are in sequence.

Radius of gyration, Cα contacts, bounding box. Radius of gyration (Rg) is the root-mean-square distance of Cα atoms from their centroid — a single number for overall size and compactness. A globular domain of N residues has Rg ≈ 2.2·N^0.38 Å; an extended or disordered chain has a much larger Rg. The Cα contact count is the number of residue pairs whose Cα atoms are within 8 Å and are more than four positions apart in sequence — a standard proxy for tertiary packing density. The bounding box is the smallest axis-aligned box enclosing all Cα atoms.

InterPro / GO / CATH / organism. The annotation block draws on four external resources. InterPro: which protein families and domains the sequence belongs to. GO: standardized terms for what the protein does, what process it participates in, and where in the cell it acts. CATH: which structural fold it has in the CATH hierarchy. Organism: the species of origin.

mmCIF coordinates. The mmCIF block holds the 3D Cartesian coordinates of each backbone atom (N, Cα, C, O) in ångströms. mmCIF is the PDB's canonical archive format — a tagged-loop text representation of the atomic model.

pLDDT. pLDDT is the predicted lDDT-Cα score: AlphaFold's confidence that the local environment of each residue (all inter-atomic distances within 15 Å) is correctly placed. It is a per-residue number between 0 and 100, with higher meaning more reliable.

Backbone torsions (φ/ψ). φ (phi) and ψ (psi) are the two rotatable backbone dihedrals per residue: φ is the C(i-1)–N–Cα–C torsion, ψ is the N–Cα–C–N(i+1) torsion, both in degrees on (−180°, 180°]. α-helical residues cluster near (−60°, −45°); β-strand residues near (−120°, +130°). A Ramachandran plot is simply a scatter of (φ, ψ) for every residue.

B-factor. For experimental (PDB) structures, the B-factor (temperature factor) quantifies the positional spread of each atom in the crystal — a combination of thermal vibration and static disorder — in units of Å². High B-factors mark flexible loops or poorly resolved regions; low B-factors mark the rigid, well-ordered core.

Secondary structure (3-state, P-SEA). SS3 is a coarse helix/strand/coil call (letters a/b/c) made by the P-SEA algorithm from inter-Cα distances and dihedrals. It is less detailed than DSSP but needs only Cα positions.

Predicted aligned error. Predicted aligned error is AlphaFold's pairwise confidence. Unlike pLDDT (per-residue), PAE is per-residue-pair and captures whether two parts of the structure are correctly placed relative to each other. Units are ångströms of expected positional error.

Solvent-accessible surface area. Solvent-accessible surface area (SASA) is the area in Å² traced out by the centre of a 1.4 Å probe sphere (a water molecule) rolled over the protein's van der Waals surface (Shrake–Rupley / Lee–Richards construction). Buried residues have near-zero SASA; fully exposed residues can exceed 200 Å². The total SASA scales roughly with the number of surface residues.

Secondary structure (8-state, DSSP). The SS8 string is DSSP's per-residue secondary-structure call. α-helix (H) means an i→i+4 H-bond ladder; β-strand (E) means the residue participates in a β-sheet; 3₁₀ (G) and π (I) are tighter and wider helices; T/S are turns/bends; '-' is loop.

Rendered structure images. Structure images are PyMOL renders from six orthogonal camera directions. Cartoon representation draws helices as coils and strands as arrows; sticks shows the backbone as bonds; surface shows the solvent-excluded envelope. Rainbow coloring maps sequence position to hue (blue→red, N→C); chain coloring assigns a distinct color per polypeptide.

Sequence. The amino-acid sequence is the protein's primary structure: the linear order of residues from the N-terminus to the C-terminus, written in one-letter code. Everything else here — the 3D coordinates, the secondary structure, the domain annotations — is ultimately a consequence of this string.

Contact-map, Ramachandran, and PAE plots. Three diagnostic plots accompany the record. The Cα contact map visualizes the tertiary structure as a 2D adjacency matrix (8 Å cutoff, sequence-local contacts suppressed). The Ramachandran plot shows the distribution of backbone (φ, ψ) torsions, with points in the α and β basins reflecting secondary structure content. The PAE plot shows AlphaFold's inter-residue confidence as a color matrix.